Protein AF-A0A348VBW1-F1 (afdb_monomer_lite)

Structure (mmCIF, N/CA/C/O backbone):
data_AF-A0A348VBW1-F1
#
_entry.id   AF-A0A348VBW1-F1
#
loop_
_atom_site.group_PDB
_atom_site.id
_atom_site.type_symbol
_atom_site.label_atom_id
_atom_site.label_alt_id
_atom_site.label_comp_id
_atom_site.label_asym_id
_atom_site.label_entity_id
_atom_site.label_seq_id
_atom_site.pdbx_PDB_ins_code
_atom_site.Cartn_x
_atom_site.Cartn_y
_atom_site.Cartn_z
_atom_site.occupancy
_atom_site.B_iso_or_equiv
_atom_site.auth_seq_id
_atom_site.auth_comp_id
_atom_site.auth_asym_id
_atom_site.auth_atom_id
_atom_site.pdbx_PDB_model_num
ATOM 1 N N . MET A 1 1 ? 14.914 9.301 0.711 1.00 63.25 1 MET A N 1
ATOM 2 C CA . MET A 1 1 ? 13.436 9.263 0.811 1.00 63.25 1 MET A CA 1
ATOM 3 C C . MET A 1 1 ? 13.064 9.016 2.264 1.00 63.25 1 MET A C 1
ATOM 5 O O . MET A 1 1 ? 13.744 8.217 2.898 1.00 63.25 1 MET A O 1
ATOM 9 N N . LYS A 1 2 ? 12.064 9.718 2.817 1.00 73.75 2 LYS A N 1
ATOM 10 C CA . LYS A 1 2 ? 11.606 9.464 4.193 1.00 73.75 2 LYS A CA 1
ATOM 11 C C . LYS A 1 2 ? 10.980 8.069 4.236 1.00 73.75 2 LYS A C 1
ATOM 13 O O . LYS A 1 2 ? 10.118 7.758 3.414 1.00 73.75 2 LYS A O 1
ATOM 18 N N . GLN A 1 3 ? 11.442 7.230 5.153 1.00 83.81 3 GLN A N 1
ATOM 19 C CA . GLN A 1 3 ? 10.902 5.889 5.330 1.00 83.81 3 GLN A CA 1
ATOM 20 C C . GLN A 1 3 ? 9.539 6.001 6.020 1.00 83.81 3 GLN A C 1
ATOM 22 O O . GLN A 1 3 ? 9.458 6.495 7.142 1.00 83.81 3 GLN A O 1
ATOM 27 N N . VAL A 1 4 ? 8.476 5.599 5.323 1.00 91.44 4 VAL A N 1
ATOM 28 C CA . VAL A 1 4 ? 7.111 5.564 5.862 1.00 91.44 4 VAL A CA 1
ATOM 29 C C . VAL A 1 4 ? 6.889 4.192 6.484 1.00 91.44 4 VAL A C 1
ATOM 31 O O . VAL A 1 4 ? 7.121 3.171 5.833 1.00 91.44 4 VAL A O 1
ATOM 34 N N . THR A 1 5 ? 6.451 4.155 7.740 1.00 93.12 5 THR A N 1
ATOM 35 C CA . THR A 1 5 ? 6.155 2.889 8.419 1.00 93.12 5 THR A CA 1
ATOM 36 C C . THR A 1 5 ? 4.709 2.466 8.187 1.00 93.12 5 THR A C 1
ATOM 38 O O . THR A 1 5 ? 3.823 3.280 7.921 1.00 93.12 5 THR A O 1
ATOM 41 N N . LEU A 1 6 ? 4.448 1.167 8.333 1.00 91.62 6 LEU A N 1
ATOM 42 C CA . LEU A 1 6 ? 3.093 0.624 8.239 1.00 91.62 6 LEU A CA 1
ATOM 43 C C . LEU A 1 6 ? 2.157 1.245 9.290 1.00 91.62 6 LEU A C 1
ATOM 45 O O . LEU A 1 6 ? 1.021 1.576 8.979 1.00 91.62 6 LEU A O 1
ATOM 49 N N . GLU A 1 7 ? 2.663 1.502 10.496 1.00 94.06 7 GLU A N 1
ATOM 50 C CA . GLU A 1 7 ? 1.919 2.148 11.589 1.00 94.06 7 GLU A CA 1
ATOM 51 C C . GLU A 1 7 ? 1.552 3.605 11.293 1.00 94.06 7 GLU A C 1
ATOM 53 O O . GLU A 1 7 ? 0.530 4.102 11.772 1.00 94.06 7 GLU A O 1
ATOM 58 N N . GLU A 1 8 ? 2.389 4.315 10.535 1.00 94.12 8 GLU A N 1
ATOM 59 C CA . GLU A 1 8 ? 2.097 5.674 10.078 1.00 94.12 8 GLU A CA 1
ATOM 60 C C . GLU A 1 8 ? 0.976 5.640 9.029 1.00 94.12 8 GLU A C 1
ATOM 62 O O . GLU A 1 8 ? 0.022 6.411 9.125 1.00 94.12 8 GLU A O 1
ATOM 67 N N . LEU A 1 9 ? 1.007 4.676 8.102 1.00 93.69 9 LEU A N 1
ATOM 68 C CA . LEU A 1 9 ? -0.064 4.476 7.119 1.00 93.69 9 LEU A CA 1
ATOM 69 C C . LEU A 1 9 ? -1.395 4.067 7.763 1.00 93.69 9 LEU A C 1
ATOM 71 O O . LEU A 1 9 ? -2.441 4.569 7.352 1.00 93.69 9 LEU A O 1
ATOM 75 N N . GLU A 1 10 ? -1.379 3.202 8.779 1.00 94.56 10 GLU A N 1
ATOM 76 C CA . GLU A 1 10 ? -2.574 2.838 9.559 1.00 94.56 10 GLU A CA 1
ATOM 77 C C . GLU A 1 10 ? -3.215 4.090 10.180 1.00 94.56 10 GLU A C 1
ATOM 79 O O . GLU A 1 10 ? -4.416 4.317 10.032 1.00 94.56 10 GLU A O 1
ATOM 84 N N . ARG A 1 11 ? -2.405 4.972 10.785 1.00 94.06 11 ARG A N 1
ATOM 85 C CA . ARG A 1 11 ? -2.879 6.244 11.355 1.00 94.06 11 ARG A CA 1
ATOM 86 C C . ARG A 1 11 ? -3.403 7.222 10.305 1.00 94.06 11 ARG A C 1
ATOM 88 O O . ARG A 1 11 ? -4.389 7.906 10.557 1.00 94.06 11 ARG A O 1
ATOM 95 N N . ILE A 1 12 ? -2.751 7.312 9.146 1.00 92.69 12 ILE A N 1
ATOM 96 C CA . ILE A 1 12 ? -3.140 8.235 8.068 1.00 92.69 12 ILE A CA 1
ATOM 97 C C . ILE A 1 12 ? -4.451 7.803 7.413 1.00 92.69 12 ILE A C 1
ATOM 99 O O . ILE A 1 12 ? -5.298 8.645 7.121 1.00 92.69 12 ILE A O 1
ATOM 103 N N . THR A 1 13 ? -4.599 6.504 7.161 1.00 91.75 13 THR A N 1
ATOM 104 C CA . THR A 1 13 ? -5.737 5.950 6.417 1.00 91.75 13 THR A CA 1
ATOM 105 C C . THR A 1 13 ? -6.924 5.601 7.312 1.00 91.75 13 THR A C 1
ATOM 107 O O . THR A 1 13 ? -8.045 5.515 6.817 1.00 91.75 13 THR A O 1
ATOM 110 N N . GLY A 1 14 ? -6.698 5.378 8.611 1.00 93.12 14 GLY A N 1
ATOM 111 C CA . GLY A 1 14 ? -7.711 4.849 9.529 1.00 93.12 14 GLY A CA 1
ATOM 112 C C . GLY A 1 14 ? -8.106 3.399 9.225 1.00 93.12 14 GLY A C 1
ATOM 113 O O . GLY A 1 14 ? -9.116 2.918 9.736 1.00 93.12 14 GLY A O 1
ATOM 114 N N . LEU A 1 15 ? -7.345 2.706 8.373 1.00 92.12 15 LEU A N 1
ATOM 115 C CA . LEU A 1 15 ? -7.608 1.333 7.964 1.00 92.12 15 LEU A CA 1
ATOM 116 C C . LEU A 1 15 ? -6.839 0.345 8.852 1.00 92.12 15 LEU A C 1
ATOM 118 O O . LEU A 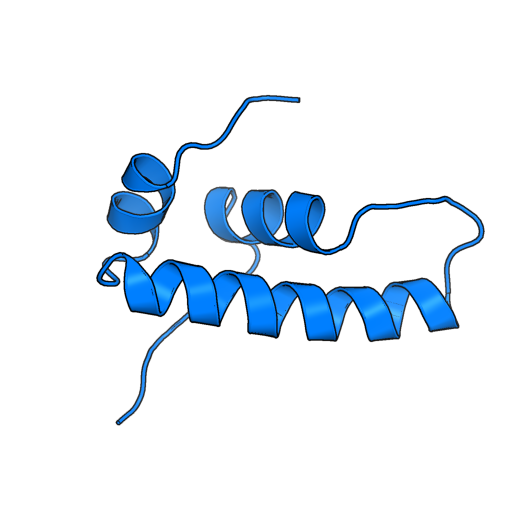1 15 ? -5.716 0.638 9.268 1.00 92.12 15 LEU A O 1
ATOM 122 N N . PRO A 1 16 ? -7.382 -0.862 9.096 1.00 94.25 16 PRO A N 1
ATOM 123 C CA . PRO A 1 16 ? -6.620 -1.917 9.750 1.00 94.25 16 PRO A CA 1
ATOM 124 C C . PRO A 1 16 ? -5.430 -2.344 8.880 1.00 94.25 16 PRO A C 1
ATOM 126 O O . PRO A 1 16 ? -5.498 -2.301 7.649 1.00 94.25 16 PRO A O 1
ATOM 129 N N .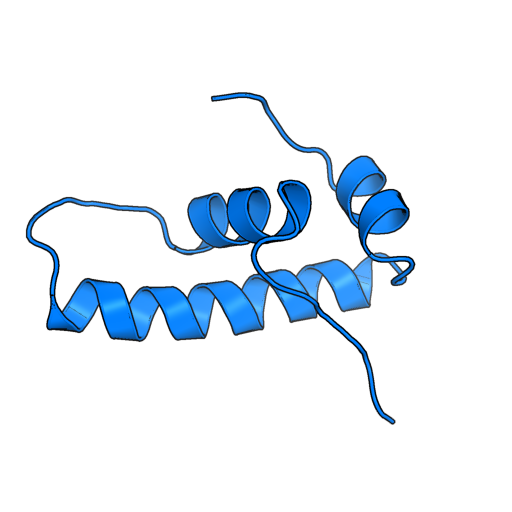 ARG A 1 17 ? -4.356 -2.830 9.509 1.00 94.25 17 ARG A N 1
ATOM 130 C CA . ARG A 1 17 ? -3.093 -3.208 8.849 1.00 94.25 17 ARG A CA 1
ATOM 131 C C . ARG A 1 17 ? -3.246 -3.990 7.538 1.00 94.25 17 ARG A C 1
ATOM 133 O O . ARG A 1 17 ? -2.609 -3.655 6.544 1.00 94.25 17 ARG A O 1
ATOM 140 N N . TYR A 1 18 ? -4.096 -5.017 7.506 1.00 94.12 18 TYR A N 1
ATOM 141 C CA . TYR A 1 18 ? -4.302 -5.825 6.297 1.00 94.12 18 TYR A CA 1
ATOM 142 C C . TYR A 1 18 ? -4.934 -5.013 5.155 1.00 94.12 18 TYR A C 1
ATOM 144 O O . TYR A 1 18 ? -4.564 -5.176 3.995 1.00 94.12 18 TYR A O 1
ATOM 152 N N . ALA A 1 19 ? -5.853 -4.102 5.479 1.00 93.69 19 ALA A N 1
ATOM 153 C CA . ALA A 1 19 ? -6.507 -3.239 4.509 1.00 93.69 19 ALA A CA 1
ATOM 154 C C . ALA A 1 19 ? -5.535 -2.200 3.947 1.00 93.69 19 ALA A C 1
ATOM 156 O O . ALA A 1 19 ? -5.602 -1.906 2.757 1.00 93.69 19 ALA A O 1
ATOM 157 N N . VAL A 1 20 ? -4.590 -1.713 4.758 1.00 94.81 20 VAL A N 1
ATOM 158 C CA . VAL A 1 20 ? -3.482 -0.869 4.285 1.00 94.81 20 VAL A CA 1
ATOM 159 C C . VAL A 1 20 ? -2.634 -1.613 3.251 1.00 94.81 20 VAL A C 1
ATOM 161 O O . VAL A 1 20 ? -2.329 -1.061 2.197 1.00 94.81 20 VAL A O 1
ATOM 164 N N . VAL A 1 21 ? -2.300 -2.883 3.495 1.00 94.75 21 VAL A N 1
ATOM 165 C CA . VAL A 1 21 ? -1.528 -3.690 2.532 1.00 94.75 21 VAL A CA 1
ATOM 166 C C . VAL A 1 21 ? -2.298 -3.873 1.220 1.00 94.75 21 VAL A C 1
ATOM 168 O O . VAL A 1 21 ? -1.734 -3.674 0.143 1.00 94.75 21 VAL A O 1
ATOM 171 N N . VAL A 1 22 ? -3.597 -4.187 1.289 1.00 94.69 22 VAL A N 1
ATOM 172 C CA . VAL A 1 22 ? -4.452 -4.303 0.093 1.00 94.69 22 VAL A CA 1
ATOM 173 C C . VAL A 1 22 ? -4.538 -2.967 -0.651 1.00 94.69 22 VAL A C 1
ATOM 175 O O . VAL A 1 22 ? -4.379 -2.932 -1.870 1.00 94.69 22 VAL A O 1
ATOM 178 N N . ALA A 1 23 ? -4.735 -1.865 0.072 1.00 93.31 23 ALA A N 1
ATOM 179 C CA . ALA A 1 23 ? -4.776 -0.510 -0.466 1.00 93.31 23 ALA A CA 1
ATOM 180 C C . ALA A 1 23 ? -3.498 -0.153 -1.236 1.00 93.31 23 ALA A C 1
ATOM 182 O O . ALA A 1 23 ? -3.570 0.271 -2.390 1.00 93.31 23 ALA A O 1
ATOM 183 N N . VAL A 1 24 ? -2.332 -0.375 -0.624 1.00 95.06 24 VAL A N 1
ATOM 184 C CA . VAL A 1 24 ? -1.025 -0.155 -1.255 1.00 95.06 24 VAL A CA 1
ATOM 185 C C . VAL A 1 24 ? -0.888 -1.014 -2.510 1.00 95.06 24 VAL A C 1
ATOM 187 O O . VAL A 1 24 ? -0.523 -0.493 -3.560 1.00 95.06 24 VAL A O 1
ATOM 190 N N . GLY A 1 25 ? -1.238 -2.303 -2.443 1.00 95.00 25 GLY A N 1
ATOM 191 C CA . GLY A 1 25 ? -1.154 -3.211 -3.590 1.00 95.00 25 GLY A CA 1
ATOM 192 C C . GLY A 1 25 ? -2.040 -2.786 -4.767 1.00 95.00 25 GLY A C 1
ATOM 193 O O . GLY A 1 25 ? -1.600 -2.797 -5.919 1.00 95.00 25 GLY A O 1
ATOM 194 N N . LEU A 1 26 ? -3.277 -2.360 -4.498 1.00 93.75 26 LEU A N 1
ATOM 195 C CA . LEU A 1 26 ? -4.196 -1.869 -5.528 1.00 93.75 26 LEU A CA 1
ATOM 196 C C . LEU A 1 26 ? -3.710 -0.556 -6.155 1.00 93.75 26 LEU A C 1
ATOM 198 O O . LEU A 1 26 ? -3.785 -0.401 -7.376 1.00 93.75 26 LEU A O 1
ATOM 202 N N . THR A 1 27 ? -3.190 0.368 -5.347 1.00 93.31 27 THR A N 1
ATOM 203 C CA . THR A 1 27 ? -2.618 1.636 -5.823 1.00 93.31 27 THR A CA 1
ATOM 204 C C . THR A 1 27 ? 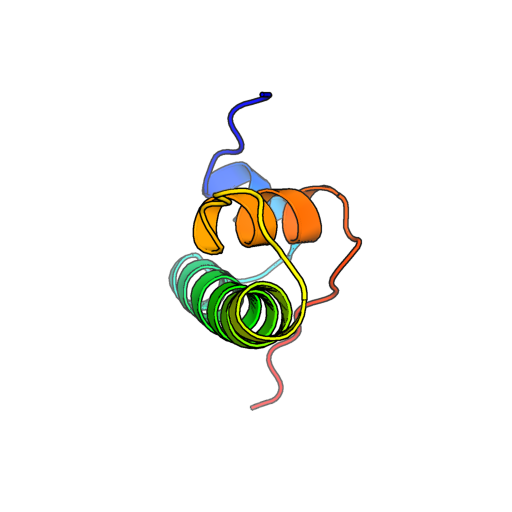-1.355 1.395 -6.649 1.00 93.31 27 THR A C 1
ATOM 206 O O . THR A 1 27 ? -1.249 1.904 -7.763 1.00 93.31 27 THR A O 1
ATOM 209 N N . ALA A 1 28 ? -0.453 0.528 -6.186 1.00 94.19 28 ALA A N 1
ATOM 210 C CA . ALA A 1 28 ? 0.746 0.134 -6.921 1.00 94.19 28 ALA A CA 1
ATOM 211 C C . ALA A 1 28 ? 0.405 -0.498 -8.277 1.00 94.19 28 ALA A C 1
ATOM 213 O O . ALA A 1 28 ? 1.043 -0.194 -9.282 1.00 94.19 28 ALA A O 1
ATOM 214 N N . LYS A 1 29 ? -0.647 -1.326 -8.343 1.00 93.56 29 LYS A N 1
ATOM 215 C CA . LYS A 1 29 ? -1.128 -1.913 -9.603 1.00 93.56 29 LYS A CA 1
ATOM 216 C C . LYS A 1 29 ? -1.648 -0.859 -10.586 1.00 93.56 29 LYS A C 1
ATOM 218 O O . LYS A 1 29 ? -1.496 -1.040 -11.793 1.00 93.56 29 LYS A O 1
ATOM 223 N N . LYS A 1 30 ? -2.269 0.224 -10.102 1.00 91.00 30 LYS A N 1
ATOM 224 C CA . LYS A 1 30 ? -2.672 1.359 -10.953 1.00 91.00 30 LYS A CA 1
ATOM 225 C C . LYS A 1 30 ? -1.445 2.105 -11.478 1.00 91.00 30 LYS A C 1
ATOM 227 O O . LYS A 1 30 ? -1.314 2.235 -12.690 1.00 91.00 30 LYS A O 1
ATOM 232 N N . ILE A 1 31 ? -0.511 2.458 -10.592 1.00 90.94 31 ILE A N 1
ATOM 233 C CA . ILE A 1 31 ? 0.749 3.132 -10.948 1.00 90.94 31 ILE A CA 1
ATOM 234 C C . ILE A 1 31 ? 1.543 2.307 -11.964 1.00 90.94 31 ILE A C 1
ATOM 236 O O . ILE A 1 31 ? 2.016 2.842 -12.957 1.00 90.94 31 ILE A O 1
ATOM 240 N N . GLN A 1 32 ? 1.649 0.988 -11.782 1.00 90.50 32 GLN A N 1
ATOM 241 C CA . GLN A 1 32 ? 2.375 0.122 -12.711 1.00 90.50 32 GLN A CA 1
ATOM 242 C C . GLN A 1 32 ? 1.822 0.209 -14.141 1.00 90.50 32 GLN A C 1
ATOM 244 O O . GLN A 1 32 ? 2.597 0.236 -15.093 1.00 90.50 32 GLN A O 1
ATOM 249 N N . LYS A 1 33 ? 0.494 0.278 -14.308 1.00 86.31 33 LYS A N 1
ATOM 250 C CA . LYS A 1 33 ? -0.122 0.449 -15.634 1.00 86.31 33 LYS A CA 1
ATOM 251 C C . LYS A 1 33 ? 0.249 1.792 -16.267 1.00 86.31 33 LYS A C 1
ATOM 253 O O . LYS A 1 33 ? 0.463 1.842 -17.475 1.00 86.31 33 LYS A O 1
ATOM 258 N N . GLU A 1 34 ? 0.339 2.854 -15.470 1.00 83.44 34 GLU A N 1
ATOM 259 C CA . GLU A 1 34 ? 0.742 4.194 -15.921 1.00 83.44 34 GLU A CA 1
ATOM 260 C C . GLU A 1 34 ? 2.231 4.243 -16.296 1.00 83.44 34 GLU A C 1
ATOM 262 O O . GLU A 1 34 ? 2.586 4.729 -17.368 1.00 83.44 34 GLU A O 1
ATOM 267 N N . VAL A 1 35 ? 3.100 3.664 -15.462 1.00 79.62 35 VAL A N 1
ATOM 268 C CA . VAL A 1 35 ? 4.552 3.596 -15.697 1.00 79.62 35 VAL A CA 1
ATOM 269 C C . VAL A 1 35 ? 4.862 2.815 -16.973 1.00 79.62 35 VAL A C 1
ATOM 271 O O . VAL A 1 35 ? 5.601 3.313 -17.819 1.00 79.62 35 VAL A O 1
ATOM 274 N N . LEU A 1 36 ? 4.247 1.639 -17.159 1.00 74.38 36 LEU A N 1
ATOM 275 C CA . LEU A 1 36 ? 4.424 0.813 -18.363 1.00 74.38 36 LEU A CA 1
ATOM 276 C C . LEU A 1 36 ? 3.974 1.508 -19.654 1.00 74.38 36 LEU A C 1
ATOM 278 O O . LEU A 1 36 ? 4.395 1.104 -20.734 1.00 74.38 36 LEU A O 1
ATOM 282 N N . SER A 1 37 ? 3.104 2.513 -19.556 1.00 74.69 37 SER A N 1
ATOM 283 C CA . SER A 1 37 ? 2.578 3.224 -20.720 1.00 74.69 37 SER A CA 1
ATOM 284 C C . SER A 1 37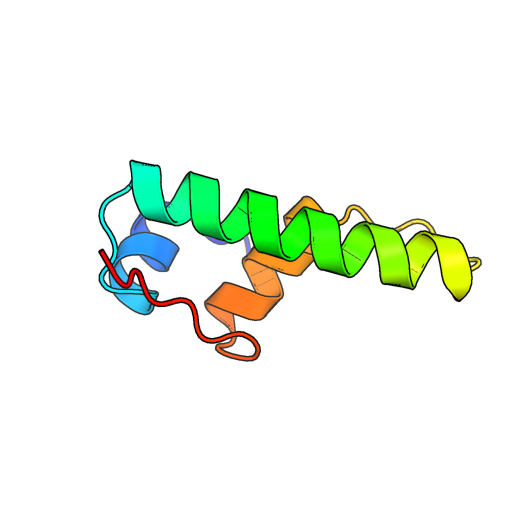 ? 3.308 4.537 -21.024 1.00 74.69 37 SER A C 1
ATOM 286 O O . SER A 1 37 ? 3.208 5.003 -22.155 1.00 74.69 37 SER A O 1
ATOM 288 N N . HIS A 1 38 ? 4.044 5.127 -20.069 1.00 68.69 38 HIS A N 1
ATOM 289 C CA . HIS A 1 38 ? 4.517 6.516 -20.201 1.00 68.69 38 HIS A CA 1
ATOM 290 C C . HIS A 1 38 ? 5.944 6.809 -19.702 1.00 68.69 38 HIS A C 1
ATOM 292 O O . HIS A 1 38 ? 6.401 7.936 -19.883 1.00 68.69 38 HIS A O 1
ATOM 298 N N . SER A 1 39 ? 6.663 5.870 -19.071 1.00 70.06 39 SER A N 1
ATOM 299 C CA . SER A 1 39 ? 7.941 6.188 -18.405 1.00 70.06 39 SER A CA 1
ATOM 300 C C . SER A 1 39 ? 9.146 5.424 -18.961 1.00 70.06 39 SER A C 1
ATOM 302 O O . SER A 1 39 ? 9.137 4.200 -19.047 1.00 70.06 39 SER A O 1
ATOM 304 N N . THR A 1 40 ? 10.230 6.153 -19.242 1.00 66.06 40 THR A N 1
ATOM 305 C CA . THR A 1 40 ? 11.593 5.621 -19.457 1.00 66.06 40 THR A CA 1
ATOM 306 C C . THR A 1 40 ? 12.406 5.503 -18.164 1.00 66.06 40 THR A C 1
ATOM 308 O O . THR A 1 40 ? 13.522 4.987 -18.182 1.00 66.06 40 THR A O 1
ATOM 311 N N . THR A 1 41 ? 11.874 5.982 -17.039 1.00 69.88 41 THR A N 1
ATOM 312 C CA . THR A 1 41 ? 12.554 5.981 -15.739 1.00 69.88 41 THR A CA 1
ATOM 313 C C . THR A 1 41 ? 12.066 4.801 -14.904 1.00 69.88 41 THR A C 1
ATOM 315 O O . THR A 1 41 ? 10.857 4.610 -14.744 1.00 69.88 41 THR A O 1
ATOM 318 N N . TYR A 1 42 ? 13.001 4.011 -14.369 1.00 71.06 42 TYR A N 1
ATOM 319 C CA . TYR A 1 42 ? 12.684 2.896 -13.478 1.00 71.06 42 TYR A CA 1
ATOM 320 C C . TYR A 1 42 ? 12.177 3.427 -12.132 1.00 71.06 42 TYR A C 1
ATOM 322 O O . TYR A 1 42 ? 12.916 4.070 -11.389 1.00 71.06 42 TYR A O 1
ATOM 330 N N . GLU A 1 43 ? 10.916 3.142 -11.826 1.00 80.94 43 GLU A N 1
ATOM 331 C CA . GLU A 1 43 ? 10.260 3.471 -10.564 1.00 80.94 43 GLU A CA 1
ATOM 332 C C . GLU A 1 43 ? 9.644 2.198 -9.980 1.00 80.94 43 GLU A C 1
ATOM 334 O O . GLU A 1 43 ? 9.043 1.411 -10.712 1.00 80.94 43 GLU A O 1
ATOM 339 N N . VAL A 1 44 ? 9.778 1.990 -8.666 1.00 89.38 44 VAL A N 1
ATOM 340 C CA . VAL A 1 44 ? 9.156 0.859 -7.965 1.00 89.38 44 VAL A CA 1
ATOM 341 C C . VAL A 1 44 ? 7.716 1.250 -7.599 1.00 89.38 44 VAL A C 1
ATOM 343 O O . VAL A 1 44 ? 7.523 2.057 -6.685 1.00 89.38 44 VAL A O 1
ATOM 346 N N . PRO A 1 45 ? 6.673 0.683 -8.242 1.00 91.25 45 PRO A N 1
ATOM 347 C CA . PRO A 1 45 ? 5.298 1.173 -8.083 1.00 91.25 45 PRO A CA 1
ATOM 348 C C . PRO A 1 45 ? 4.773 1.094 -6.646 1.00 91.25 45 PRO A C 1
ATOM 350 O O . PRO A 1 45 ? 3.935 1.894 -6.239 1.00 91.25 45 PRO A O 1
ATOM 353 N N . VAL A 1 46 ? 5.268 0.127 -5.870 1.00 93.88 46 VAL A N 1
ATOM 354 C CA . VAL A 1 46 ? 4.907 -0.046 -4.457 1.00 93.88 46 VAL A CA 1
ATOM 355 C C . VAL A 1 46 ? 5.461 1.089 -3.598 1.00 93.88 46 VAL A C 1
ATOM 357 O O . VAL A 1 46 ? 4.744 1.607 -2.747 1.00 93.88 46 VAL A O 1
ATOM 360 N N . GLU A 1 47 ? 6.702 1.515 -3.833 1.00 92.62 47 GLU A N 1
ATOM 361 C CA . GLU A 1 47 ? 7.312 2.616 -3.080 1.00 92.62 47 GLU A CA 1
ATOM 362 C C . GLU A 1 47 ? 6.591 3.932 -3.359 1.00 92.62 47 GLU A C 1
ATOM 364 O O . GLU A 1 47 ? 6.264 4.665 -2.424 1.00 92.62 47 GLU A O 1
ATOM 369 N N . ARG A 1 48 ? 6.249 4.190 -4.627 1.00 92.12 48 ARG A N 1
ATOM 370 C CA . ARG A 1 48 ? 5.429 5.348 -4.991 1.00 92.12 48 ARG A CA 1
ATOM 371 C C . ARG A 1 48 ? 4.036 5.282 -4.375 1.00 92.12 48 ARG A C 1
ATOM 373 O O . ARG A 1 48 ? 3.589 6.275 -3.818 1.00 92.12 48 ARG A O 1
ATOM 380 N N . ALA A 1 49 ? 3.374 4.125 -4.398 1.00 93.88 49 ALA A N 1
ATOM 381 C CA . ALA A 1 49 ? 2.063 3.963 -3.769 1.00 93.88 49 ALA A CA 1
ATOM 382 C C . ALA A 1 49 ? 2.091 4.291 -2.268 1.00 93.88 49 ALA A C 1
ATOM 384 O O . ALA A 1 49 ? 1.182 4.947 -1.764 1.00 93.88 49 ALA A O 1
ATOM 385 N N . ILE A 1 50 ? 3.135 3.852 -1.558 1.00 94.81 50 ILE A N 1
ATOM 386 C CA . ILE A 1 50 ? 3.332 4.160 -0.136 1.00 94.81 50 ILE A CA 1
ATOM 387 C C . ILE A 1 50 ? 3.451 5.674 0.076 1.00 94.81 50 ILE A C 1
ATOM 389 O O . ILE A 1 50 ? 2.793 6.210 0.967 1.00 94.81 50 ILE A O 1
ATOM 393 N N . GLN A 1 51 ? 4.241 6.364 -0.751 1.00 93.69 51 GLN A N 1
ATOM 394 C CA . GLN A 1 51 ? 4.406 7.818 -0.659 1.00 93.69 51 GLN A CA 1
ATOM 395 C C . GLN A 1 51 ? 3.118 8.565 -1.013 1.00 93.69 51 GLN A C 1
ATOM 397 O O . GLN A 1 51 ? 2.685 9.424 -0.254 1.00 93.69 51 GLN A O 1
ATOM 402 N N . ASP A 1 52 ? 2.452 8.196 -2.106 1.00 93.62 52 ASP A N 1
ATOM 403 C CA . ASP A 1 52 ? 1.223 8.854 -2.550 1.00 93.62 52 ASP A CA 1
ATOM 404 C C . ASP A 1 52 ? 0.090 8.723 -1.515 1.00 93.62 52 ASP A C 1
ATOM 406 O O . ASP A 1 52 ? -0.695 9.656 -1.325 1.00 93.62 52 ASP A O 1
ATOM 410 N N . ILE A 1 53 ? 0.015 7.596 -0.798 1.00 93.62 53 ILE A N 1
ATOM 411 C CA . ILE A 1 53 ? -0.931 7.418 0.313 1.00 93.62 53 ILE A CA 1
ATOM 412 C C . ILE A 1 53 ? -0.500 8.246 1.532 1.00 93.62 53 ILE 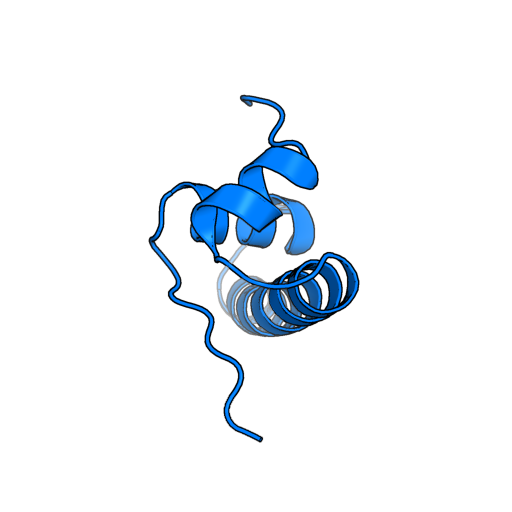A C 1
ATOM 414 O O . ILE A 1 53 ? -1.337 8.927 2.128 1.00 93.62 53 ILE A O 1
ATOM 418 N N . ALA A 1 54 ? 0.785 8.226 1.900 1.00 93.69 54 ALA A N 1
ATOM 419 C CA . ALA A 1 54 ? 1.300 8.990 3.039 1.00 93.69 54 ALA A CA 1
ATOM 420 C C . ALA A 1 54 ? 1.120 10.508 2.859 1.00 93.69 54 ALA A C 1
ATOM 422 O O . ALA A 1 54 ? 0.757 11.216 3.797 1.00 93.69 54 ALA A O 1
ATOM 423 N N . GLU A 1 55 ? 1.299 10.996 1.633 1.00 94.06 55 GLU A N 1
ATOM 424 C CA . GLU A 1 55 ? 1.106 12.392 1.236 1.00 94.06 55 GLU A CA 1
ATOM 425 C C . GLU A 1 55 ? -0.365 12.741 0.952 1.00 94.06 55 GLU A C 1
ATOM 427 O O . GLU A 1 55 ? -0.670 13.873 0.579 1.00 94.06 55 GLU A O 1
ATOM 432 N N . ARG A 1 56 ? -1.296 11.791 1.134 1.00 90.75 56 ARG A N 1
ATOM 433 C CA . ARG A 1 56 ? -2.740 11.948 0.880 1.00 90.75 56 ARG A CA 1
ATOM 434 C C . ARG A 1 56 ? -3.091 12.356 -0.558 1.00 90.75 56 ARG A C 1
ATOM 436 O O . ARG A 1 56 ? -4.188 12.854 -0.803 1.00 90.75 56 ARG A O 1
ATOM 443 N N . LYS A 1 57 ? -2.204 12.091 -1.520 1.00 89.56 57 LYS A N 1
ATOM 444 C CA . LYS A 1 57 ? -2.478 12.240 -2.961 1.00 89.56 57 LYS A CA 1
ATOM 445 C C . LYS A 1 57 ? -3.515 11.228 -3.442 1.00 89.56 57 LYS A C 1
ATOM 447 O O . LYS A 1 57 ? -4.253 11.495 -4.386 1.00 89.56 57 LYS A O 1
ATOM 452 N N . VAL A 1 58 ? -3.589 10.077 -2.772 1.00 86.31 58 VAL A N 1
ATOM 453 C CA . VAL A 1 58 ? -4.587 9.033 -3.014 1.00 86.31 58 VAL A CA 1
ATOM 454 C C . VAL A 1 58 ? -5.390 8.800 -1.741 1.00 86.31 58 VAL A C 1
ATOM 456 O O . VAL A 1 58 ? -4.846 8.439 -0.700 1.00 86.31 58 VAL A O 1
ATOM 459 N N . THR A 1 59 ? -6.709 8.971 -1.822 1.00 83.81 59 THR A N 1
ATOM 460 C CA . THR A 1 59 ? -7.623 8.579 -0.745 1.00 83.81 59 THR A CA 1
ATOM 461 C C . THR A 1 59 ? -8.031 7.125 -0.930 1.00 83.81 59 THR A C 1
ATOM 463 O O . THR A 1 59 ? -8.536 6.750 -1.990 1.00 83.81 59 THR A O 1
ATOM 466 N N . VAL A 1 60 ? -7.847 6.307 0.106 1.00 81.50 60 VAL A N 1
ATOM 467 C CA . VAL A 1 60 ? -8.280 4.908 0.094 1.00 81.50 60 VAL A CA 1
ATOM 468 C C . VAL A 1 60 ? -9.379 4.711 1.120 1.00 81.50 60 VAL A C 1
ATOM 470 O O . VAL A 1 60 ? -9.227 5.072 2.281 1.00 81.50 60 VAL A O 1
ATOM 473 N N . THR A 1 61 ? -10.499 4.149 0.677 1.00 79.62 61 THR A N 1
ATOM 474 C CA . THR A 1 61 ? -11.636 3.816 1.536 1.00 79.62 61 THR A CA 1
ATOM 475 C C . THR A 1 61 ? -12.068 2.390 1.236 1.00 79.62 61 THR A C 1
ATOM 477 O O . THR A 1 61 ? -12.052 1.962 0.080 1.00 79.62 61 THR A O 1
ATOM 480 N N . LEU A 1 62 ? -12.437 1.646 2.275 1.00 68.62 62 LEU A N 1
ATOM 481 C CA . LEU A 1 62 ? -13.123 0.373 2.115 1.00 68.62 62 LEU A CA 1
ATOM 482 C C . LEU A 1 62 ? -14.624 0.646 2.100 1.00 68.62 62 LEU A C 1
ATOM 484 O O . LEU A 1 62 ? -15.169 1.177 3.064 1.00 68.62 62 LEU A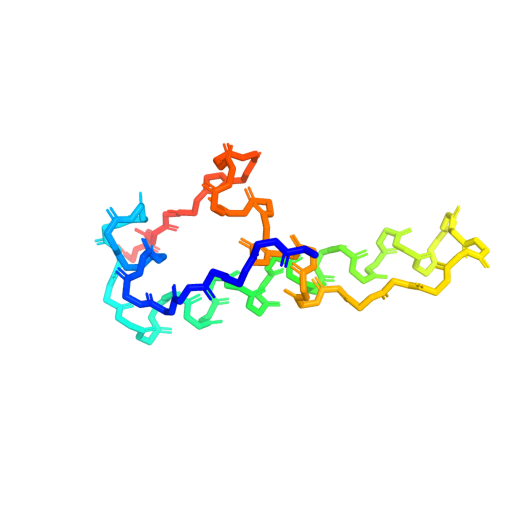 O 1
ATOM 488 N N . ARG A 1 63 ? -15.282 0.283 1.001 1.00 66.75 63 ARG A N 1
ATOM 489 C CA . ARG A 1 63 ? -16.733 0.108 0.960 1.00 66.75 63 ARG A CA 1
ATOM 490 C C . ARG A 1 63 ? -16.979 -1.390 0.872 1.00 66.75 63 ARG A C 1
ATOM 492 O O . ARG A 1 63 ? -16.572 -2.004 -0.113 1.00 66.75 63 ARG A O 1
ATOM 499 N N . ILE A 1 64 ? -17.558 -1.944 1.928 1.00 59.84 64 ILE A N 1
ATOM 500 C CA . ILE A 1 64 ? -18.059 -3.318 2.003 1.00 59.84 64 ILE A CA 1
ATOM 501 C C . ILE A 1 64 ? -19.573 -3.238 2.119 1.00 59.84 64 ILE A C 1
ATOM 503 O O . ILE A 1 64 ? -20.033 -2.302 2.813 1.00 59.84 64 ILE A O 1
#

Foldseek 3Di:
DDDDDLVLLCVLQVDPSVLSVVQLVVQLVVVVVVCVVDHPDDDRSSVVSSVCSSVVVDHDDDDD

Sequence (64 aa):
MKQVTLEELERITGLPRYAVVVAVGLTAKKIQKEVLSHSTTYEVPVERAIQDIAERKVTVTLRI

Radius of gyration: 11.94 Å; chains: 1; bounding box: 32×18×32 Å

Secondary structure (DSSP, 8-state):
-----HHHHHHHH---HHHHHHHHHHHHHHHHHHHHHH-SS---HHHHHHHHHHTTSS------

pLDDT: mean 87.14, std 9.73, range [59.84, 95.06]